Protein AF-D8R8J6-F1 (afdb_monomer)

Sequence (77 aa):
KIRKPYTITKSRENWADEEHDKFLEALHLFDRDWKKIEAFVGSKTVIQIRSHAQKYFLKVQRNGTGEHVPPPRPKRK

InterPro domains:
  IPR001005 SANT/Myb domain [PF00249] (12-57)
  IPR001005 SANT/Myb domain [SM00717] (11-59)
  IPR001005 SANT/Myb domain [cd00167] (14-57)
  IPR006447 Myb domain, plants [TIGR01557] (10-59)
  IPR009057 Homedomain-like superfamily [SSF46689] (6-62)
  IPR017884 SANT domain [PS51293] (10-61)
  IPR017930 Myb domain [PS51294] (7-61)

Foldseek 3Di:
DDDDDDDPPDDDDDQDPVLVVQLLVQCVVPVLPLVSSCVRSVPDHSVRSVVVLVVVVVVCVVVVPPRDHRDPDDPDD

Radius of gyration: 14.8 Å; Cα contacts (8 Å, |Δi|>4): 38; chains: 1; bounding box: 37×32×37 Å

pLDDT: mean 83.07, std 10.27, range [58.44, 94.5]

Mean predicted aligned error: 7.65 Å

Nearest PDB structures (foldseek):
  2cu7-assembly1_A  TM=6.690E-01  e=1.045E-02  Homo sapiens
  5l3b-assembly1_B  TM=6.860E-01  e=5.613E-02  Homo sapiens
  6w4k-assembly1_B  TM=7.576E-01  e=1.950E-01  Homo sapiens
  4czz-assembly1_B  TM=6.726E-01  e=1.832E-01  Homo sapiens
  6ltj-assembly1_O  TM=5.953E-01  e=1.261E-01  Homo sapiens

Organism: Selaginella moellendorffii (NCBI:txid88036)

Secondary structure (DSSP, 8-state):
-PPPP----SPPPP--HHHHHHHHHHHHHHTT-HHHHHHHH-SS-HHHHHHHHHHHHHHHHHHT-----PPPPPPP-

Structure (mmCIF, N/CA/C/O backbone):
data_AF-D8R8J6-F1
#
_entry.id   AF-D8R8J6-F1
#
loop_
_atom_site.group_PDB
_atom_site.id
_atom_site.type_symbol
_atom_site.label_atom_id
_atom_site.label_alt_id
_atom_site.label_comp_id
_atom_site.label_asym_id
_atom_site.label_entity_id
_atom_site.label_seq_id
_atom_site.pdbx_PDB_ins_code
_atom_site.Cartn_x
_atom_site.Cartn_y
_atom_site.Cartn_z
_atom_site.occupancy
_atom_site.B_iso_or_equiv
_atom_site.auth_seq_id
_atom_site.auth_comp_id
_atom_site.auth_asym_id
_atom_site.auth_atom_id
_atom_site.pdbx_PDB_model_num
ATOM 1 N N . LYS A 1 1 ? 6.563 15.603 -26.481 1.00 74.62 1 LYS A N 1
ATOM 2 C CA . LYS A 1 1 ? 7.314 15.980 -25.253 1.00 74.62 1 LYS A CA 1
ATOM 3 C C . LYS A 1 1 ? 8.116 14.765 -24.793 1.00 74.62 1 LYS A C 1
ATOM 5 O O . LYS A 1 1 ? 7.500 13.758 -24.462 1.00 74.62 1 LYS A O 1
ATOM 10 N N . ILE A 1 2 ? 9.447 14.823 -24.849 1.00 74.25 2 ILE A N 1
ATOM 11 C CA . ILE A 1 2 ? 10.328 13.723 -24.419 1.00 74.25 2 ILE A CA 1
ATOM 12 C C . ILE A 1 2 ? 10.230 13.616 -22.893 1.00 74.25 2 ILE A C 1
ATOM 14 O O . ILE A 1 2 ? 10.352 14.622 -22.193 1.00 74.25 2 ILE A O 1
ATOM 18 N N . ARG A 1 3 ? 9.915 12.424 -22.374 1.00 81.75 3 ARG A N 1
ATOM 19 C CA . ARG A 1 3 ? 9.861 12.199 -20.923 1.00 81.75 3 ARG A CA 1
ATOM 20 C C . ARG A 1 3 ? 11.283 12.253 -20.371 1.00 81.75 3 ARG A C 1
ATOM 22 O O . ARG A 1 3 ? 12.208 11.785 -21.028 1.00 81.75 3 ARG A O 1
ATOM 29 N N . LYS A 1 4 ? 11.451 12.800 -19.164 1.00 82.81 4 LYS A N 1
ATOM 30 C CA . LYS A 1 4 ? 12.730 12.707 -1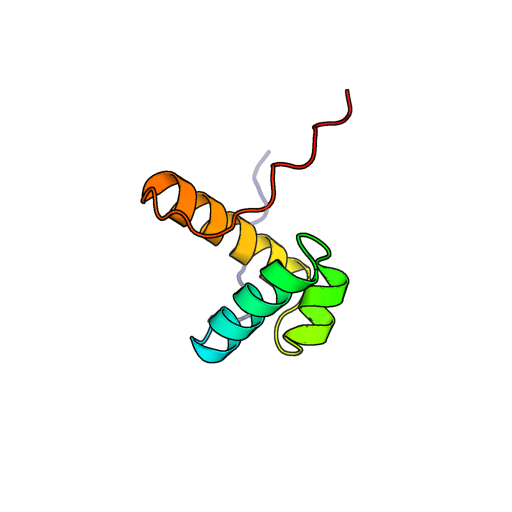8.451 1.00 82.81 4 LYS A CA 1
ATOM 31 C C . LYS A 1 4 ? 13.140 11.225 -18.353 1.00 82.81 4 LYS A C 1
ATOM 33 O O . LYS A 1 4 ? 12.257 10.400 -18.095 1.00 82.81 4 LYS A O 1
ATOM 38 N N . PRO A 1 5 ? 14.422 10.882 -18.577 1.00 79.50 5 PRO A N 1
ATOM 39 C CA . PRO A 1 5 ? 14.889 9.506 -18.459 1.00 79.50 5 PRO A CA 1
ATOM 40 C C . PRO A 1 5 ? 14.592 8.986 -17.050 1.00 79.50 5 PRO A C 1
ATOM 42 O O . PRO A 1 5 ? 14.827 9.679 -16.060 1.00 79.50 5 PRO A O 1
ATOM 45 N N . TYR A 1 6 ? 14.021 7.786 -16.966 1.00 78.75 6 TYR A N 1
ATOM 46 C CA . TYR A 1 6 ? 13.734 7.145 -15.689 1.00 78.75 6 TYR A CA 1
ATOM 47 C C . TYR A 1 6 ? 15.045 6.652 -15.079 1.00 78.75 6 TYR A C 1
ATOM 49 O O . TYR A 1 6 ? 15.622 5.675 -15.549 1.00 78.75 6 TYR A O 1
ATOM 57 N N . THR A 1 7 ? 15.514 7.330 -14.037 1.00 80.38 7 THR A N 1
ATOM 58 C CA . THR A 1 7 ? 16.640 6.878 -13.222 1.00 80.38 7 THR A CA 1
ATOM 59 C C . THR A 1 7 ? 16.085 6.250 -11.949 1.00 80.38 7 THR A C 1
ATOM 61 O O . THR A 1 7 ? 15.474 6.920 -11.117 1.00 80.38 7 THR A O 1
ATOM 64 N N . ILE A 1 8 ? 16.240 4.932 -11.805 1.00 77.62 8 ILE A N 1
ATOM 65 C CA . ILE A 1 8 ? 15.893 4.256 -10.555 1.00 77.62 8 ILE A CA 1
ATOM 66 C C . ILE A 1 8 ? 17.013 4.563 -9.555 1.00 77.62 8 ILE A C 1
ATOM 68 O O . ILE A 1 8 ? 18.143 4.118 -9.712 1.00 77.62 8 ILE A O 1
ATOM 72 N N . THR A 1 9 ? 16.737 5.423 -8.580 1.00 76.19 9 THR A N 1
ATOM 73 C CA . THR A 1 9 ? 17.745 5.857 -7.596 1.00 76.19 9 THR A CA 1
ATOM 74 C C . THR A 1 9 ? 17.693 5.052 -6.301 1.00 76.19 9 THR A C 1
ATOM 76 O O . THR A 1 9 ? 18.649 5.076 -5.534 1.00 76.19 9 THR A O 1
ATOM 79 N N . LYS A 1 10 ? 16.600 4.318 -6.053 1.00 74.69 10 LYS A N 1
ATOM 80 C CA . LYS A 1 10 ? 16.405 3.493 -4.854 1.00 74.69 10 LYS A CA 1
ATOM 81 C C . LYS A 1 10 ? 16.102 2.046 -5.240 1.00 74.69 10 LYS A C 1
ATOM 83 O O . LYS A 1 10 ? 15.348 1.798 -6.185 1.00 74.69 10 LYS A O 1
ATOM 88 N N . SER A 1 11 ? 16.685 1.100 -4.507 1.00 77.44 11 SER A N 1
ATOM 89 C CA . SER A 1 11 ? 16.390 -0.327 -4.637 1.00 77.44 11 SER A CA 1
ATOM 90 C C . SER A 1 11 ? 14.912 -0.607 -4.340 1.00 77.44 11 SER A C 1
ATOM 92 O O . SER A 1 11 ? 14.264 0.088 -3.554 1.00 77.44 11 SER A O 1
ATOM 94 N N . ARG A 1 12 ? 14.345 -1.612 -5.017 1.00 76.44 12 ARG A N 1
ATOM 95 C CA . ARG A 1 12 ? 12.966 -2.042 -4.760 1.00 76.44 12 ARG A CA 1
ATOM 96 C C . ARG A 1 12 ? 12.916 -2.813 -3.449 1.00 76.44 12 ARG A C 1
ATOM 98 O O . ARG A 1 12 ? 13.653 -3.774 -3.272 1.00 76.44 12 ARG A O 1
ATOM 105 N N . GLU A 1 13 ? 12.014 -2.403 -2.574 1.00 79.44 13 GLU A N 1
ATOM 106 C CA . GLU A 1 13 ? 11.705 -3.127 -1.347 1.00 79.44 13 GLU A CA 1
ATOM 107 C C 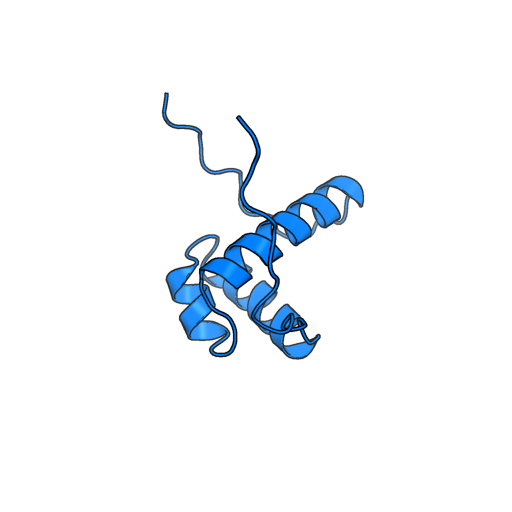. GLU A 1 13 ? 10.697 -4.238 -1.672 1.00 79.44 13 GLU A C 1
ATOM 109 O O . GLU A 1 13 ? 9.658 -3.984 -2.293 1.00 79.44 13 GLU A O 1
ATOM 114 N N . ASN A 1 14 ? 11.030 -5.473 -1.293 1.00 84.69 14 ASN A N 1
ATOM 115 C CA . ASN A 1 14 ? 10.151 -6.627 -1.465 1.00 84.69 14 ASN A CA 1
ATOM 116 C C . ASN A 1 14 ? 9.100 -6.673 -0.346 1.00 84.69 14 ASN A C 1
ATOM 118 O O . ASN A 1 14 ? 9.318 -6.150 0.748 1.00 84.69 14 ASN A O 1
ATOM 122 N N . TRP A 1 15 ? 7.956 -7.283 -0.650 1.00 86.62 15 TRP A N 1
ATOM 123 C CA . TRP A 1 15 ? 6.951 -7.655 0.343 1.00 86.62 15 TRP A CA 1
ATOM 124 C C . TRP A 1 15 ? 7.282 -9.055 0.838 1.00 86.62 15 TRP A C 1
ATOM 126 O O . TRP A 1 15 ? 7.260 -9.988 0.035 1.00 86.62 15 TRP A O 1
ATOM 136 N N . ALA A 1 16 ? 7.638 -9.176 2.114 1.00 91.31 16 ALA A N 1
ATOM 137 C CA . ALA A 1 16 ? 7.772 -10.475 2.762 1.00 91.31 16 ALA A CA 1
ATOM 138 C C . ALA A 1 16 ? 6.386 -11.047 3.095 1.00 91.31 16 ALA A C 1
ATOM 140 O O . ALA A 1 16 ? 5.424 -10.288 3.235 1.00 91.31 16 ALA A O 1
ATOM 141 N N . ASP A 1 17 ? 6.292 -12.366 3.253 1.00 88.44 17 ASP A N 1
ATOM 142 C CA . ASP A 1 17 ? 5.023 -13.037 3.559 1.00 88.44 17 ASP A CA 1
ATOM 143 C C . ASP A 1 17 ? 4.432 -12.533 4.888 1.00 88.44 17 ASP A C 1
ATOM 145 O O . ASP A 1 17 ? 3.272 -12.141 4.932 1.00 88.44 17 ASP A O 1
ATOM 149 N N . GLU A 1 18 ? 5.261 -12.351 5.923 1.00 89.69 18 GLU A N 1
ATOM 150 C CA . GLU A 1 18 ? 4.834 -11.782 7.215 1.00 89.69 18 GLU A CA 1
ATOM 151 C C . GLU A 1 18 ? 4.245 -10.363 7.091 1.00 89.69 18 GLU A C 1
ATOM 153 O O . GLU A 1 18 ? 3.297 -9.992 7.785 1.00 89.69 18 GLU A O 1
ATOM 158 N N . GLU A 1 19 ? 4.811 -9.530 6.213 1.00 91.38 19 GLU A N 1
ATOM 159 C CA . GLU A 1 19 ? 4.301 -8.177 5.961 1.00 91.38 19 GLU A CA 1
ATOM 160 C C . GLU A 1 19 ? 3.006 -8.218 5.153 1.00 91.38 19 GLU A C 1
ATOM 162 O O . GLU A 1 19 ? 2.141 -7.351 5.310 1.00 91.38 19 GLU A O 1
ATOM 167 N N . HIS A 1 20 ? 2.883 -9.207 4.265 1.00 90.69 20 HIS A N 1
ATOM 168 C CA . HIS A 1 20 ? 1.674 -9.425 3.496 1.00 90.69 20 HIS A CA 1
ATOM 169 C C . HIS A 1 20 ? 0.517 -9.854 4.397 1.00 90.69 20 HIS A C 1
ATOM 171 O O . HIS A 1 20 ? -0.564 -9.279 4.272 1.00 90.69 20 HIS A O 1
ATOM 177 N N . ASP A 1 21 ? 0.759 -10.769 5.334 1.00 91.44 21 ASP A N 1
ATOM 178 C CA . ASP A 1 21 ? -0.240 -11.227 6.300 1.00 91.44 21 ASP A CA 1
ATOM 179 C C . ASP A 1 21 ? -0.725 -10.067 7.176 1.00 91.44 21 ASP A C 1
ATOM 181 O O . ASP A 1 21 ? -1.929 -9.820 7.274 1.00 91.44 21 ASP A O 1
ATOM 185 N N . LYS A 1 22 ? 0.203 -9.249 7.695 1.00 93.12 22 LYS A N 1
ATOM 186 C CA . LYS A 1 22 ? -0.145 -8.014 8.423 1.00 93.12 22 LYS A CA 1
ATOM 187 C C . LYS A 1 22 ? -0.956 -7.043 7.572 1.00 93.12 22 LYS A C 1
ATOM 189 O O . LYS A 1 22 ? -1.865 -6.391 8.078 1.00 93.12 22 LYS A O 1
ATOM 194 N N . PHE A 1 23 ? -0.637 -6.917 6.283 1.00 91.88 23 PHE A N 1
ATOM 195 C CA . PHE A 1 23 ? -1.425 -6.096 5.367 1.00 91.88 23 PHE A CA 1
ATOM 196 C C . PHE A 1 23 ? -2.856 -6.627 5.225 1.00 91.88 23 PHE A C 1
ATOM 198 O O . PHE A 1 23 ? -3.780 -5.819 5.241 1.00 91.88 23 PHE A O 1
ATOM 205 N N . LEU A 1 24 ? -3.055 -7.943 5.098 1.00 91.19 24 LEU A N 1
ATOM 206 C CA . LEU A 1 24 ? -4.386 -8.547 4.974 1.00 91.19 24 LEU A CA 1
ATOM 207 C C . LEU A 1 24 ? -5.211 -8.399 6.254 1.00 91.19 24 LEU A C 1
ATOM 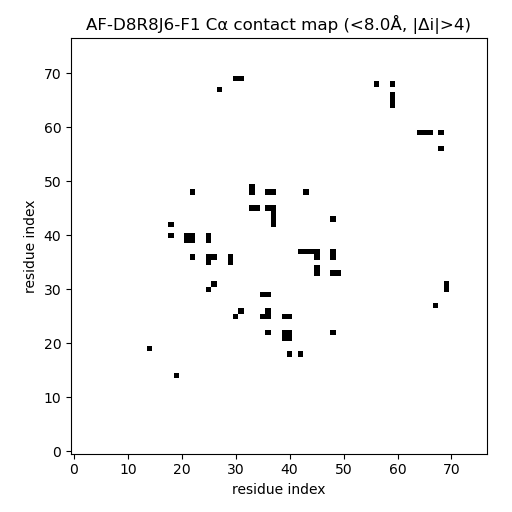209 O O . LEU A 1 24 ? -6.398 -8.072 6.179 1.00 91.19 24 LEU A O 1
ATOM 213 N N . GLU A 1 25 ? -4.583 -8.580 7.414 1.00 92.38 25 GLU A N 1
ATOM 214 C CA . GLU A 1 25 ? -5.208 -8.358 8.718 1.00 92.38 25 GLU A CA 1
ATOM 215 C C . GLU A 1 25 ? -5.619 -6.889 8.885 1.00 92.38 25 GLU A C 1
ATOM 217 O O . GLU A 1 25 ? -6.775 -6.578 9.179 1.00 92.38 25 GLU A O 1
ATOM 222 N N . ALA A 1 26 ? -4.706 -5.961 8.588 1.00 92.81 26 ALA A N 1
ATOM 223 C CA . ALA A 1 26 ? -4.987 -4.532 8.632 1.00 92.81 26 ALA A CA 1
ATOM 224 C C . ALA A 1 26 ? -6.064 -4.112 7.619 1.00 92.81 26 ALA A C 1
ATOM 226 O O . ALA A 1 26 ? -6.851 -3.208 7.898 1.00 92.81 26 ALA A O 1
ATOM 227 N N . LEU A 1 27 ? -6.112 -4.757 6.450 1.00 90.75 27 LEU A N 1
ATOM 228 C CA . LEU A 1 27 ? -7.139 -4.526 5.438 1.00 90.75 27 LEU A CA 1
ATOM 229 C C . LEU A 1 27 ? -8.522 -4.958 5.943 1.00 90.75 27 LEU A C 1
ATOM 231 O O . LEU A 1 27 ? -9.494 -4.259 5.683 1.00 90.75 27 LEU A O 1
ATOM 235 N N . HIS A 1 28 ? -8.615 -6.058 6.695 1.00 88.38 28 HIS A N 1
ATOM 236 C CA . HIS A 1 28 ? -9.868 -6.480 7.331 1.00 88.38 28 HIS A CA 1
ATOM 237 C C . HIS A 1 28 ? -10.283 -5.558 8.484 1.00 88.38 28 HIS A C 1
ATOM 239 O O . HIS A 1 28 ? -11.467 -5.284 8.656 1.00 88.38 28 HIS A O 1
ATOM 245 N N . LEU A 1 29 ? -9.325 -5.065 9.275 1.00 91.19 29 LEU A N 1
ATOM 246 C CA . LEU A 1 29 ? -9.606 -4.208 10.433 1.00 91.19 29 LEU A CA 1
ATOM 247 C C . LEU A 1 29 ? -9.945 -2.760 10.055 1.00 91.19 29 LEU A C 1
ATOM 249 O O . LEU A 1 29 ? -10.749 -2.112 10.726 1.00 91.19 29 LEU A O 1
ATOM 253 N N . PHE A 1 30 ? -9.297 -2.224 9.019 1.00 90.00 30 PHE A N 1
ATOM 254 C CA . PHE A 1 30 ? -9.334 -0.797 8.682 1.00 90.00 30 PHE A CA 1
ATOM 255 C C . PHE A 1 30 ? -9.832 -0.504 7.261 1.00 90.00 30 PHE A C 1
ATOM 257 O O . PHE A 1 30 ? -9.773 0.650 6.816 1.00 90.00 30 PHE A O 1
ATOM 264 N N . ASP A 1 31 ? -10.305 -1.517 6.534 1.00 87.06 31 ASP A N 1
ATOM 265 C CA . ASP A 1 31 ? -10.728 -1.429 5.137 1.00 87.06 31 ASP A CA 1
ATOM 266 C C . ASP A 1 31 ? -9.657 -0.781 4.245 1.00 87.06 31 ASP A C 1
ATOM 268 O O . ASP A 1 31 ? -8.629 -1.360 3.914 1.00 87.06 31 ASP A O 1
ATOM 272 N N . ARG A 1 32 ? -9.896 0.460 3.811 1.00 85.50 32 ARG A N 1
ATOM 273 C CA . ARG A 1 32 ? -9.013 1.232 2.926 1.00 85.50 32 ARG A CA 1
ATOM 274 C C . ARG A 1 32 ? -8.409 2.445 3.614 1.00 85.50 32 ARG A C 1
ATOM 276 O O . ARG A 1 32 ? -8.022 3.406 2.939 1.00 85.50 32 ARG A O 1
ATOM 283 N N . ASP A 1 33 ? -8.352 2.437 4.940 1.00 90.38 33 ASP A N 1
ATOM 284 C CA . ASP A 1 33 ? -7.640 3.457 5.697 1.00 90.38 33 ASP A CA 1
ATOM 285 C C . ASP A 1 33 ? -6.133 3.176 5.671 1.00 90.38 33 ASP A C 1
ATOM 287 O O . ASP A 1 33 ? -5.538 2.593 6.576 1.00 90.38 33 ASP A O 1
ATOM 291 N N . TRP A 1 34 ? -5.497 3.605 4.581 1.00 90.8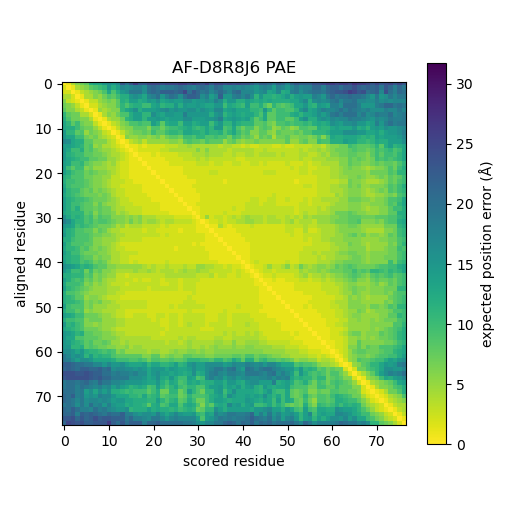8 34 TRP A N 1
ATOM 292 C CA . TRP A 1 34 ? -4.084 3.334 4.329 1.00 90.88 34 TRP A CA 1
ATOM 293 C C . TRP A 1 34 ? -3.141 3.909 5.386 1.00 90.88 34 TRP A C 1
ATOM 295 O O . TRP A 1 34 ? -2.044 3.386 5.543 1.00 90.88 34 TRP A O 1
ATOM 305 N N . LYS A 1 35 ? -3.546 4.963 6.107 1.00 92.56 35 LYS A N 1
ATOM 306 C CA . LYS A 1 35 ? -2.733 5.527 7.194 1.00 92.56 35 LYS A CA 1
ATOM 307 C C . LYS A 1 35 ? -2.718 4.604 8.408 1.00 92.56 35 LYS A C 1
ATOM 309 O O . LYS A 1 35 ? -1.674 4.422 9.023 1.00 92.56 35 LYS A O 1
ATOM 314 N N . LYS A 1 36 ? -3.859 3.994 8.735 1.00 93.38 36 LYS A N 1
ATOM 315 C CA . LYS A 1 36 ? -3.928 2.993 9.807 1.00 93.38 36 LYS A CA 1
ATOM 316 C C . LYS A 1 36 ? -3.211 1.708 9.416 1.00 93.38 36 LYS A C 1
ATOM 318 O O . LYS A 1 36 ? -2.493 1.150 10.235 1.00 93.38 36 LYS A O 1
ATOM 323 N N . ILE A 1 37 ? -3.336 1.293 8.154 1.00 92.75 37 ILE A N 1
ATOM 324 C CA . ILE A 1 37 ? -2.615 0.125 7.632 1.00 92.75 37 ILE A CA 1
ATOM 325 C C . ILE A 1 37 ? -1.098 0.361 7.656 1.00 92.75 37 ILE A C 1
ATOM 327 O O . ILE A 1 37 ? -0.358 -0.537 8.035 1.00 92.75 37 ILE A O 1
ATOM 331 N N . GLU A 1 38 ? -0.623 1.566 7.324 1.00 94.50 38 GLU A N 1
ATOM 332 C CA . GLU A 1 38 ? 0.794 1.935 7.479 1.00 94.50 38 GLU A CA 1
ATOM 333 C C . GLU A 1 38 ? 1.257 1.808 8.926 1.00 94.50 38 GLU A C 1
ATOM 335 O O . GLU A 1 38 ? 2.272 1.163 9.176 1.00 94.50 38 GLU A O 1
ATOM 340 N N . ALA A 1 39 ? 0.500 2.364 9.872 1.00 93.56 39 ALA A N 1
ATOM 341 C CA . ALA A 1 39 ? 0.833 2.262 11.288 1.00 93.56 39 ALA A CA 1
ATOM 342 C C . ALA A 1 39 ? 0.842 0.805 11.790 1.00 93.56 39 ALA A C 1
ATOM 344 O O . ALA A 1 39 ? 1.649 0.468 12.651 1.00 93.56 39 ALA A O 1
ATOM 345 N N . PHE A 1 40 ? -0.024 -0.055 11.244 1.00 93.12 40 PHE A N 1
ATOM 346 C CA . PHE A 1 40 ? -0.105 -1.471 11.610 1.00 93.12 40 PHE A CA 1
ATOM 347 C C . PHE A 1 40 ? 1.041 -2.307 11.022 1.00 93.12 40 PHE A C 1
ATOM 349 O O . PHE A 1 40 ? 1.637 -3.128 11.715 1.00 93.12 40 PHE A O 1
ATOM 356 N N . VAL A 1 41 ? 1.373 -2.097 9.745 1.00 91.81 41 VAL A N 1
ATOM 357 C CA . VAL A 1 41 ? 2.465 -2.819 9.071 1.00 91.81 41 VAL A CA 1
ATOM 358 C C . VAL A 1 41 ? 3.831 -2.324 9.562 1.00 91.81 41 VAL A C 1
ATOM 360 O O . VAL A 1 41 ? 4.747 -3.123 9.748 1.00 91.81 41 VAL A O 1
ATOM 363 N N . GLY A 1 42 ? 3.983 -1.012 9.771 1.00 90.69 42 GLY A N 1
ATOM 364 C CA . GLY A 1 42 ? 5.175 -0.349 10.317 1.00 90.69 42 GLY A CA 1
ATOM 365 C C . GLY A 1 42 ? 6.388 -0.281 9.377 1.00 90.69 42 GLY A C 1
ATOM 366 O O . GLY A 1 42 ? 7.164 0.668 9.442 1.00 90.69 42 GLY A O 1
ATOM 367 N N . SER A 1 43 ? 6.550 -1.250 8.472 1.00 89.69 43 SER A N 1
ATOM 368 C CA . SER A 1 43 ? 7.711 -1.370 7.574 1.00 89.69 43 SER A CA 1
ATOM 369 C C . SER A 1 43 ? 7.505 -0.793 6.171 1.00 89.69 43 SER A C 1
ATOM 371 O O . SER A 1 43 ? 8.470 -0.609 5.427 1.00 89.69 43 SER A O 1
ATOM 373 N N . LYS A 1 44 ? 6.257 -0.527 5.777 1.00 89.62 44 LYS A N 1
ATOM 374 C CA . LYS A 1 44 ? 5.885 -0.063 4.434 1.00 89.62 44 LYS A CA 1
ATOM 375 C C . LYS A 1 44 ? 5.123 1.248 4.524 1.00 89.62 44 LYS A C 1
ATOM 377 O O . LYS A 1 44 ? 4.216 1.395 5.331 1.00 89.62 44 LYS A O 1
ATOM 382 N N . THR A 1 45 ? 5.458 2.178 3.639 1.00 92.50 45 THR A N 1
ATOM 383 C CA . THR A 1 45 ? 4.804 3.492 3.563 1.00 92.50 45 THR A CA 1
ATOM 384 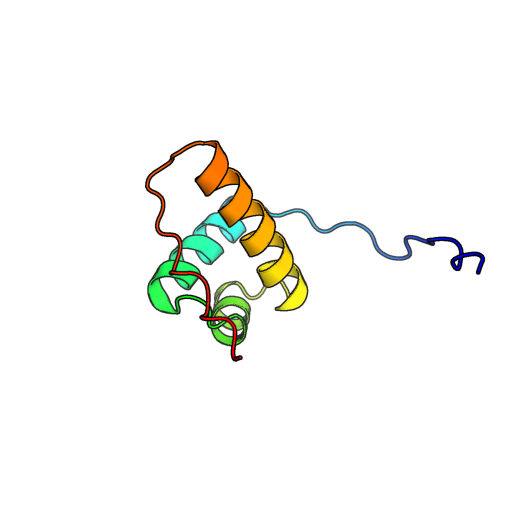C C . THR A 1 45 ? 3.404 3.411 2.951 1.00 92.50 45 THR A C 1
ATOM 386 O O . THR A 1 45 ? 3.117 2.509 2.154 1.00 92.50 45 THR A O 1
ATOM 389 N N . VAL A 1 46 ? 2.558 4.421 3.197 1.00 91.69 46 VAL A N 1
ATOM 390 C CA . VAL A 1 46 ? 1.222 4.550 2.562 1.00 91.69 46 VAL A CA 1
ATOM 391 C C . VAL A 1 46 ? 1.269 4.347 1.042 1.00 91.69 46 VAL A C 1
ATOM 393 O O . VAL A 1 46 ? 0.383 3.719 0.457 1.00 91.69 46 VAL A O 1
ATOM 396 N N . ILE A 1 47 ? 2.294 4.883 0.372 1.00 90.88 47 ILE A N 1
ATOM 397 C CA . ILE A 1 47 ? 2.430 4.797 -1.090 1.00 90.88 47 ILE A CA 1
ATOM 398 C C . ILE A 1 47 ? 2.678 3.346 -1.520 1.00 90.88 47 ILE A C 1
ATOM 400 O O . ILE A 1 47 ? 2.058 2.872 -2.477 1.00 90.88 47 ILE A O 1
ATOM 404 N N . GLN A 1 48 ? 3.551 2.633 -0.804 1.00 91.38 48 GLN A N 1
ATOM 405 C CA . GLN A 1 48 ? 3.843 1.223 -1.065 1.00 91.38 48 GLN A CA 1
ATOM 406 C C . GLN A 1 48 ? 2.627 0.347 -0.788 1.00 91.38 48 GLN A C 1
ATOM 408 O O . GLN A 1 48 ? 2.281 -0.474 -1.634 1.00 91.38 48 GLN A O 1
ATOM 413 N N . ILE A 1 49 ? 1.938 0.578 0.332 1.00 92.75 49 ILE A N 1
ATOM 414 C CA . ILE A 1 49 ? 0.696 -0.114 0.698 1.00 92.75 49 ILE A CA 1
ATOM 415 C C . ILE A 1 49 ? -0.356 0.074 -0.389 1.00 92.75 49 ILE A C 1
ATOM 417 O O . ILE A 1 49 ? -0.935 -0.898 -0.863 1.00 92.75 49 ILE A O 1
ATOM 421 N N . ARG A 1 50 ? -0.562 1.305 -0.867 1.00 90.94 50 ARG A N 1
ATOM 422 C CA . ARG A 1 50 ? -1.538 1.582 -1.928 1.00 90.94 50 ARG A CA 1
ATOM 423 C C . ARG A 1 50 ? -1.176 0.892 -3.245 1.00 90.94 50 ARG A C 1
ATOM 425 O O . ARG A 1 50 ? -2.062 0.373 -3.924 1.00 90.94 50 ARG A O 1
ATOM 432 N N . SER A 1 51 ? 0.106 0.892 -3.617 1.00 91.00 51 SER A N 1
ATOM 433 C CA . SER A 1 51 ? 0.577 0.199 -4.824 1.00 91.00 51 SER A CA 1
ATOM 434 C C . SER A 1 51 ? 0.414 -1.319 -4.708 1.00 91.00 51 SER A C 1
ATOM 436 O O . SER A 1 51 ? 0.000 -1.967 -5.673 1.00 91.00 51 SER A O 1
ATOM 438 N N . HIS A 1 52 ? 0.685 -1.877 -3.526 1.00 91.38 52 HIS A N 1
ATOM 439 C CA . HIS A 1 52 ? 0.503 -3.296 -3.240 1.00 91.38 52 HIS A CA 1
ATOM 440 C C . HIS A 1 52 ? -0.969 -3.687 -3.251 1.00 91.38 52 HIS A C 1
ATOM 442 O O . HIS A 1 52 ? -1.340 -4.592 -3.988 1.00 91.38 52 HIS A O 1
ATOM 448 N N . ALA A 1 53 ? -1.826 -2.928 -2.564 1.00 90.38 53 ALA A N 1
ATOM 449 C CA . ALA A 1 53 ? -3.274 -3.113 -2.560 1.00 90.38 53 ALA A CA 1
ATOM 450 C C . 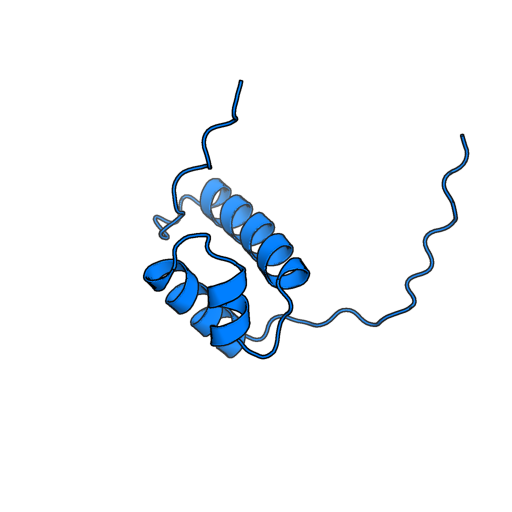ALA A 1 53 ? -3.851 -3.100 -3.981 1.00 90.38 53 ALA A C 1
ATOM 452 O O . ALA A 1 53 ? -4.666 -3.948 -4.327 1.00 90.38 53 ALA A O 1
ATOM 453 N N . GLN A 1 54 ? -3.386 -2.193 -4.848 1.00 89.56 54 GLN A N 1
ATOM 454 C CA . GLN A 1 54 ? -3.808 -2.173 -6.249 1.00 89.56 54 GLN A CA 1
ATOM 455 C C . GLN A 1 54 ? -3.468 -3.487 -6.968 1.00 89.56 54 GLN A C 1
ATOM 457 O O . GLN A 1 54 ? -4.327 -4.051 -7.646 1.00 89.56 54 GLN A O 1
ATOM 462 N N . LYS A 1 55 ? -2.229 -3.980 -6.837 1.00 88.75 55 LYS A N 1
ATOM 463 C CA . LYS A 1 55 ? -1.829 -5.262 -7.440 1.00 88.75 55 LYS A CA 1
ATOM 46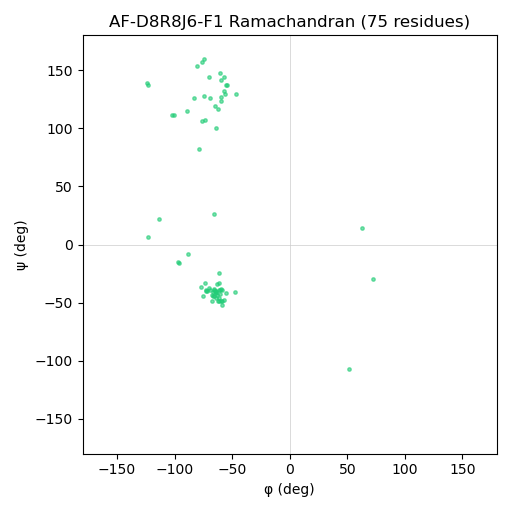4 C C . LYS A 1 55 ? -2.588 -6.435 -6.828 1.00 88.75 55 LYS A C 1
ATOM 466 O O . LYS A 1 55 ? -2.994 -7.328 -7.567 1.00 88.75 55 LYS A O 1
ATOM 471 N N . TYR A 1 56 ? -2.796 -6.412 -5.514 1.00 87.69 56 TYR A N 1
ATOM 472 C CA . TYR A 1 56 ? -3.550 -7.416 -4.779 1.00 87.69 56 TYR A CA 1
ATOM 473 C C . TYR A 1 56 ? -4.983 -7.512 -5.303 1.00 87.69 56 TYR A C 1
ATOM 475 O O . TYR A 1 56 ? -5.396 -8.576 -5.750 1.00 87.69 56 TYR A O 1
ATOM 483 N N . PHE A 1 57 ? -5.697 -6.389 -5.395 1.00 85.69 57 PHE A N 1
ATOM 484 C CA . PHE A 1 57 ? -7.070 -6.355 -5.905 1.00 85.69 57 PHE A CA 1
ATOM 485 C C . PHE A 1 57 ? -7.172 -6.826 -7.356 1.00 85.69 57 PHE A C 1
ATOM 487 O O . PHE A 1 57 ? -8.090 -7.568 -7.692 1.00 85.69 57 PHE A O 1
ATOM 494 N N . LEU A 1 58 ? -6.210 -6.460 -8.211 1.00 85.88 58 LEU A N 1
ATOM 495 C CA . LEU A 1 58 ? -6.156 -6.966 -9.586 1.00 85.88 58 LEU A CA 1
ATOM 496 C C . LEU A 1 58 ? -5.921 -8.483 -9.634 1.00 85.88 58 LEU A C 1
ATOM 498 O O . LEU A 1 58 ? -6.543 -9.173 -10.441 1.00 85.88 58 LEU A O 1
ATOM 502 N N . LYS A 1 59 ? -5.037 -9.010 -8.776 1.00 85.12 59 LYS A N 1
ATOM 503 C CA . LYS A 1 59 ? -4.766 -10.451 -8.668 1.00 85.12 59 LYS A CA 1
ATOM 504 C C . LYS A 1 59 ? -6.008 -11.201 -8.190 1.00 85.12 59 LYS A C 1
ATOM 506 O O . LYS A 1 59 ? -6.365 -12.202 -8.803 1.00 85.12 59 LYS A O 1
ATOM 511 N N . VAL A 1 60 ? -6.679 -10.689 -7.160 1.00 82.62 60 VAL A N 1
ATOM 512 C CA . VAL A 1 60 ? -7.914 -11.256 -6.608 1.00 82.62 60 VAL A CA 1
ATOM 513 C C . VAL A 1 60 ? -9.028 -11.271 -7.656 1.00 82.62 60 VAL A C 1
ATOM 515 O O . VAL A 1 60 ? -9.617 -12.318 -7.910 1.00 82.62 60 VAL A O 1
ATOM 518 N N . GLN A 1 61 ? -9.249 -10.149 -8.347 1.00 79.56 61 GLN A N 1
ATOM 519 C CA . GLN A 1 61 ? -10.259 -10.051 -9.402 1.00 79.56 61 GLN A CA 1
ATOM 520 C C . GLN A 1 61 ? -9.990 -11.024 -10.560 1.00 79.56 61 GLN A C 1
ATOM 522 O O . GLN A 1 61 ? -10.926 -11.601 -11.105 1.00 79.56 61 GLN A O 1
ATOM 527 N N . ARG A 1 62 ? -8.721 -11.215 -10.944 1.00 81.44 62 ARG A N 1
ATOM 528 C CA . ARG A 1 62 ? -8.348 -12.137 -12.027 1.00 81.44 62 ARG A CA 1
ATOM 529 C C . ARG A 1 62 ? -8.484 -13.601 -11.619 1.00 81.44 62 ARG A C 1
ATOM 531 O O . ARG A 1 62 ? -8.870 -14.423 -12.440 1.00 81.44 62 ARG A O 1
ATOM 538 N N . ASN A 1 63 ? -8.117 -13.926 -10.384 1.00 76.62 63 ASN A N 1
ATOM 539 C CA . ASN A 1 63 ? -8.071 -15.304 -9.912 1.00 76.62 63 ASN A CA 1
ATOM 540 C C . ASN A 1 63 ? -9.415 -15.781 -9.333 1.00 76.62 63 ASN A C 1
ATOM 542 O O . ASN A 1 63 ? -9.540 -16.961 -9.027 1.00 76.62 63 ASN A O 1
ATOM 546 N N . GLY A 1 64 ? -10.400 -14.890 -9.161 1.00 66.62 64 GLY A N 1
ATOM 547 C CA . GLY A 1 64 ? -11.712 -15.234 -8.603 1.00 66.62 64 GLY A CA 1
ATOM 548 C C . GLY A 1 64 ? -11.652 -15.740 -7.159 1.00 66.62 64 GLY A C 1
ATOM 549 O O . GLY A 1 64 ? -12.617 -16.317 -6.668 1.00 66.62 64 GLY A O 1
ATOM 550 N N . THR A 1 65 ? -10.522 -15.549 -6.475 1.00 61.78 65 THR A N 1
ATOM 551 C CA . THR A 1 65 ? -10.366 -15.890 -5.063 1.00 61.78 65 THR A CA 1
ATOM 552 C C . THR A 1 65 ? -11.311 -14.987 -4.283 1.00 61.78 65 THR A C 1
ATOM 554 O O . THR A 1 65 ? -11.166 -13.773 -4.368 1.00 61.78 65 THR A O 1
ATOM 557 N N . GLY A 1 66 ? -12.280 -15.534 -3.548 1.00 58.88 66 GLY A N 1
ATOM 558 C CA . GLY A 1 66 ? -13.254 -14.779 -2.735 1.00 58.88 66 GLY A CA 1
ATOM 559 C C . GLY A 1 66 ? -12.652 -14.015 -1.545 1.00 58.88 66 GLY A C 1
ATOM 560 O O . GLY A 1 66 ? -13.328 -13.801 -0.547 1.00 58.88 66 GLY A O 1
ATOM 561 N N . GLU A 1 67 ? -11.379 -13.643 -1.645 1.00 62.97 67 GLU A N 1
ATOM 562 C CA . GLU A 1 67 ? -10.637 -12.791 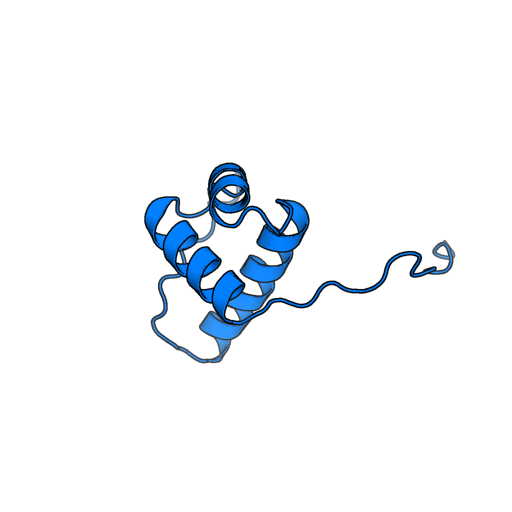-0.730 1.00 62.97 67 GLU A CA 1
ATOM 563 C C . GLU A 1 67 ? -11.351 -11.449 -0.555 1.00 62.97 67 GLU A C 1
ATO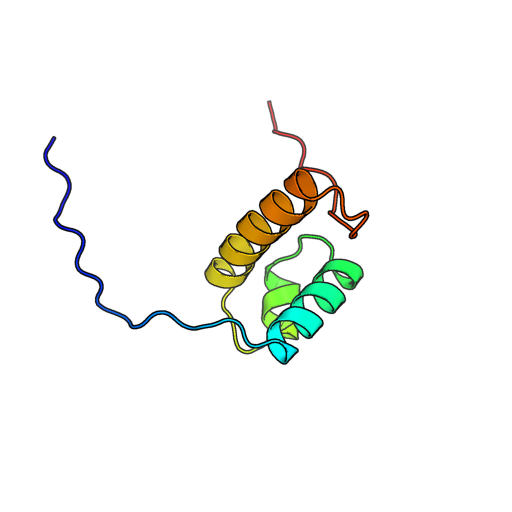M 565 O O . GLU A 1 67 ? -11.842 -10.850 -1.519 1.00 62.97 67 GLU A O 1
ATOM 570 N N . HIS A 1 68 ? -11.408 -10.976 0.688 1.00 67.12 68 HIS A N 1
ATOM 571 C CA . HIS A 1 68 ? -12.117 -9.760 1.054 1.00 67.12 68 HIS A CA 1
ATOM 572 C C . HIS A 1 68 ? -11.483 -8.538 0.377 1.00 67.12 68 HIS A C 1
ATOM 574 O O . HIS A 1 68 ? -10.461 -7.999 0.802 1.00 67.12 68 HIS A O 1
ATOM 580 N N . VAL A 1 69 ? -12.099 -8.090 -0.717 1.00 67.69 69 VAL A N 1
ATOM 581 C CA . VAL A 1 69 ? -11.753 -6.834 -1.378 1.00 67.69 69 VAL A CA 1
ATOM 582 C C . VAL A 1 69 ? -12.799 -5.802 -0.978 1.00 67.69 69 VAL A C 1
ATOM 584 O O . VAL A 1 69 ? -13.948 -5.917 -1.416 1.00 67.69 69 VAL A O 1
ATOM 587 N N . PRO A 1 70 ? -12.440 -4.770 -0.189 1.00 67.69 70 PRO A N 1
ATOM 588 C CA . PRO A 1 70 ? -13.390 -3.722 0.158 1.00 67.69 70 PRO A CA 1
ATOM 589 C C . PRO A 1 70 ? -13.942 -3.082 -1.128 1.00 67.69 70 PRO A C 1
ATOM 591 O O . PRO A 1 70 ? -13.193 -2.939 -2.103 1.00 67.69 70 PRO A O 1
ATOM 594 N N . PRO A 1 71 ? -15.226 -2.686 -1.180 1.00 65.88 71 PRO A N 1
ATOM 595 C CA . PRO A 1 71 ? -15.876 -2.220 -2.405 1.00 65.88 71 PRO A CA 1
ATOM 596 C C . PRO A 1 71 ? -15.173 -0.980 -2.982 1.00 65.88 71 PRO A C 1
ATOM 598 O O . PRO A 1 71 ? -14.723 -0.123 -2.216 1.00 65.88 71 PRO A O 1
ATOM 601 N N . PRO A 1 72 ? -15.027 -0.838 -4.321 1.00 67.06 72 PRO A N 1
ATOM 602 C CA . PRO A 1 72 ? -14.442 0.343 -4.970 1.00 67.06 72 PRO A CA 1
ATOM 603 C C . PRO A 1 72 ? -15.024 1.638 -4.398 1.00 67.06 72 PRO A C 1
ATOM 605 O O . PRO A 1 72 ? -16.238 1.774 -4.295 1.00 67.06 72 PRO A O 1
ATOM 608 N N . ARG A 1 73 ? -14.164 2.591 -4.008 1.00 65.06 73 ARG A N 1
ATOM 609 C CA . ARG A 1 73 ? -14.636 3.874 -3.483 1.00 65.06 73 ARG A CA 1
ATOM 610 C C . ARG A 1 73 ? -15.466 4.504 -4.605 1.00 65.06 73 ARG A C 1
ATOM 612 O O . ARG A 1 73 ? -14.939 4.601 -5.719 1.00 65.06 73 ARG A O 1
ATOM 619 N N . PRO A 1 74 ? -16.722 4.911 -4.350 1.00 69.50 74 PRO A N 1
ATOM 620 C CA . PRO A 1 74 ? -17.559 5.491 -5.386 1.00 69.50 74 PRO A CA 1
ATOM 621 C C . PRO A 1 74 ? -16.833 6.690 -5.998 1.00 69.50 74 PRO A C 1
ATOM 623 O O . PRO A 1 74 ? -16.312 7.553 -5.282 1.00 69.50 74 PRO A O 1
ATOM 626 N N . LYS A 1 75 ? -16.742 6.715 -7.332 1.00 61.34 75 LYS A N 1
ATOM 627 C CA . LYS A 1 75 ? -16.213 7.877 -8.047 1.00 61.34 75 LYS A CA 1
ATOM 628 C C . LYS A 1 75 ? -17.148 9.046 -7.737 1.00 61.34 75 LYS A C 1
ATOM 630 O O . LYS A 1 75 ? -18.326 8.981 -8.076 1.00 61.34 75 LYS A O 1
ATOM 635 N N . ARG A 1 76 ? -16.640 10.090 -7.074 1.00 64.81 76 ARG A N 1
ATOM 636 C CA . ARG A 1 76 ? -17.366 11.365 -6.979 1.00 64.81 76 ARG A CA 1
ATOM 637 C C . ARG A 1 76 ? -17.577 11.867 -8.415 1.00 64.81 76 ARG A C 1
ATOM 639 O O . ARG A 1 76 ? -16.598 11.922 -9.160 1.00 64.81 76 ARG A O 1
ATOM 646 N N . LYS A 1 77 ? -18.838 12.107 -8.793 1.00 58.44 77 LYS A N 1
ATOM 647 C CA . LYS A 1 77 ? -19.199 12.846 -10.011 1.00 58.44 77 LYS A CA 1
ATOM 648 C C . LYS A 1 77 ? -18.760 14.299 -9.879 1.00 58.44 77 LYS A C 1
ATOM 650 O O . LYS A 1 77 ? -18.738 14.788 -8.725 1.00 58.44 77 LYS A O 1
#

Solvent-accessible surface area (backbone atoms only — not comparable to full-atom values): 5007 Å² total; per-residue (Å²): 133,87,74,79,81,89,73,85,86,68,85,85,81,79,83,49,69,73,56,48,52,44,44,54,54,33,35,71,77,46,54,82,42,48,69,61,33,23,68,69,51,67,82,50,51,52,68,55,50,52,53,47,50,52,53,49,52,52,50,34,67,73,68,66,51,87,65,92,66,77,76,80,78,78,79,81,129